Protein AF-A0AAW1UT74-F1 (afdb_monomer_lite)

Organism: NCBI:txid420089

Foldseek 3Di:
DDPPPPLDAQKAWPDFADDDQKTKTFIDGDDDPDQFFWKKKFKWFQPDDPPDDTDTPDIDTGGPVDGMDMDGRDPVNCVVLPPDQRIKIFIFTAGPVRHTDDDDPNRMDGSVVNHVPPDDPPPPPPPPPPPPPDPDDDPDDD

Sequence (142 aa):
MREDFDVTPDYKFRKAEYKGNKITLKWRVMKRNTDIADTYVVLRNLKSDKGTLPKPLFETTIEYFKRSIDINVDNELKKQLNGTCDVQLCILGSTSQQSIRSFYQSQCKGICTLKSKSSAPLMSRNNHVIIIVSLLSLYYNV

Radius of gyration: 24.44 Å; chains: 1; bounding box: 79×74×52 Å

pLDDT: mean 77.42, std 18.78, range [36.91, 97.44]

Secondary structure (DSSP, 8-state):
---------SEEEEEEEEETTEEEEEEEE--SSS---SEEEEEEES---TTSPPPEEEEEEE-TT--EEEEE--HHHHHHHSS-S-EEEEEEEBPTTSPBPPP-GGGEEEHHHHHTTS------------------------

Structure (mmCIF, N/CA/C/O backbone):
data_AF-A0AAW1UT74-F1
#
_entry.id   AF-A0AAW1UT74-F1
#
loop_
_atom_site.group_PDB
_atom_site.id
_atom_site.type_symbol
_atom_site.label_atom_id
_atom_site.label_alt_id
_atom_site.label_comp_id
_atom_site.label_asym_id
_atom_site.label_entity_id
_atom_site.label_seq_id
_atom_site.pdbx_PDB_ins_code
_atom_site.Cartn_x
_atom_site.Cartn_y
_atom_site.Cartn_z
_atom_site.occupancy
_atom_site.B_iso_or_equiv
_atom_site.auth_seq_id
_atom_site.auth_comp_id
_atom_site.auth_asym_id
_atom_site.auth_atom_id
_atom_site.pdbx_PDB_model_num
ATOM 1 N N . MET A 1 1 ? 9.240 6.636 -34.513 1.00 41.38 1 MET A N 1
ATOM 2 C CA . MET A 1 1 ? 8.939 5.417 -33.736 1.00 41.38 1 MET A CA 1
ATOM 3 C C . MET A 1 1 ? 8.126 5.889 -32.542 1.00 41.38 1 MET A C 1
ATOM 5 O O . MET A 1 1 ? 8.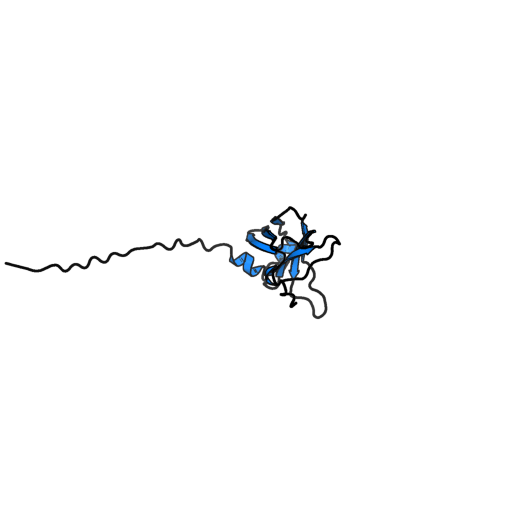655 6.677 -31.775 1.00 41.38 1 MET A O 1
ATOM 9 N N . ARG A 1 2 ? 6.814 5.615 -32.489 1.00 42.50 2 ARG A N 1
ATOM 10 C CA . ARG A 1 2 ? 5.997 6.047 -31.344 1.00 42.50 2 ARG A CA 1
ATOM 11 C C . ARG A 1 2 ? 6.398 5.162 -30.171 1.00 42.50 2 ARG A C 1
ATOM 13 O O . ARG A 1 2 ? 6.285 3.948 -30.285 1.00 42.50 2 ARG A O 1
ATOM 20 N N . GLU A 1 3 ? 6.933 5.762 -29.115 1.00 51.59 3 GLU A N 1
ATOM 21 C CA . GLU A 1 3 ? 7.055 5.095 -27.825 1.00 51.59 3 GLU A CA 1
ATOM 22 C C . GLU A 1 3 ? 5.632 4.765 -27.379 1.00 51.59 3 GLU A C 1
ATOM 24 O O . GLU A 1 3 ? 4.857 5.652 -27.017 1.00 51.59 3 GLU A O 1
ATOM 29 N N . ASP A 1 4 ? 5.248 3.498 -27.499 1.00 47.66 4 ASP A N 1
ATOM 30 C CA . ASP A 1 4 ? 4.057 3.001 -26.833 1.00 47.66 4 ASP A CA 1
ATOM 31 C C . ASP A 1 4 ? 4.280 3.247 -25.342 1.00 47.66 4 ASP A C 1
ATOM 33 O O . ASP A 1 4 ? 5.121 2.601 -24.714 1.00 47.66 4 ASP A O 1
ATOM 37 N N . PHE A 1 5 ? 3.598 4.254 -24.792 1.00 56.62 5 PHE A N 1
ATOM 38 C CA . PHE A 1 5 ? 3.660 4.564 -23.373 1.00 56.62 5 PHE A CA 1
ATOM 39 C C . PHE A 1 5 ? 3.310 3.289 -22.604 1.00 56.62 5 PHE A C 1
ATOM 41 O O . PHE A 1 5 ? 2.154 2.860 -22.585 1.00 56.62 5 PHE A O 1
ATOM 48 N N . ASP A 1 6 ? 4.314 2.662 -21.989 1.00 60.50 6 ASP A N 1
ATOM 49 C CA . ASP A 1 6 ? 4.123 1.480 -21.160 1.00 60.50 6 ASP A CA 1
ATOM 50 C C . ASP A 1 6 ? 3.434 1.897 -19.854 1.00 60.50 6 ASP A C 1
ATOM 52 O O . ASP A 1 6 ? 4.062 2.109 -18.810 1.00 60.50 6 ASP A O 1
ATOM 56 N N . VAL A 1 7 ? 2.108 2.012 -19.945 1.00 72.06 7 VAL A N 1
ATOM 57 C CA . VAL A 1 7 ? 1.163 2.325 -18.864 1.00 72.06 7 VAL A CA 1
ATOM 58 C C . VAL A 1 7 ? 1.054 1.209 -17.821 1.00 72.06 7 VAL A C 1
ATOM 60 O O . VAL A 1 7 ? 0.226 1.282 -16.908 1.00 72.06 7 VAL A O 1
ATOM 63 N N . THR A 1 8 ? 1.860 0.151 -17.934 1.00 83.25 8 THR A N 1
ATOM 64 C CA . THR A 1 8 ? 1.894 -0.918 -16.940 1.00 83.25 8 THR A CA 1
ATOM 65 C C . THR A 1 8 ? 2.423 -0.355 -15.615 1.00 83.25 8 THR A C 1
ATOM 67 O O . THR A 1 8 ? 3.479 0.272 -15.597 1.00 83.25 8 THR A O 1
ATOM 70 N N . PRO A 1 9 ? 1.745 -0.564 -14.475 1.00 87.44 9 PRO A N 1
ATOM 71 C CA . PRO A 1 9 ? 2.288 -0.177 -13.174 1.00 87.44 9 PRO A CA 1
ATOM 72 C C . PRO A 1 9 ? 3.462 -1.084 -12.791 1.00 87.44 9 PRO A C 1
ATOM 74 O O . PRO A 1 9 ? 3.471 -2.253 -13.164 1.00 87.44 9 PRO A O 1
ATOM 77 N N . ASP A 1 10 ? 4.400 -0.607 -11.972 1.00 88.38 10 ASP A N 1
ATOM 78 C CA . ASP A 1 10 ? 5.538 -1.428 -11.514 1.00 88.38 10 ASP A CA 1
ATOM 79 C C . ASP A 1 10 ? 5.079 -2.640 -10.680 1.00 88.38 10 ASP A C 1
ATOM 81 O O . ASP A 1 10 ? 5.631 -3.741 -10.778 1.00 88.38 10 ASP A O 1
ATOM 85 N N . TYR A 1 11 ? 4.011 -2.452 -9.898 1.00 91.75 11 TYR A N 1
ATOM 86 C CA . TYR A 1 11 ? 3.474 -3.455 -8.985 1.00 91.75 11 TYR A CA 1
ATOM 87 C C . TYR A 1 11 ? 1.975 -3.682 -9.158 1.00 91.75 11 TYR A C 1
ATOM 89 O O . TYR A 1 11 ? 1.206 -2.774 -9.467 1.00 91.75 11 TYR A O 1
ATOM 97 N N . LYS A 1 12 ? 1.540 -4.909 -8.859 1.00 92.88 12 LYS A N 1
ATOM 98 C CA . LYS A 1 12 ? 0.123 -5.280 -8.755 1.00 92.88 12 LYS A CA 1
ATOM 99 C C . LYS A 1 12 ? -0.148 -6.013 -7.449 1.00 92.88 12 LYS A C 1
ATOM 101 O O . LYS A 1 12 ? 0.520 -7.000 -7.133 1.00 92.88 12 LYS A O 1
ATOM 106 N N . PHE A 1 13 ? -1.176 -5.587 -6.716 1.00 93.50 13 PHE A N 1
ATOM 107 C CA . PHE A 1 13 ? -1.630 -6.299 -5.521 1.00 93.50 13 PHE A CA 1
ATOM 108 C C . PHE A 1 13 ? -2.117 -7.714 -5.867 1.00 93.50 13 PHE A C 1
ATOM 110 O O . PHE A 1 13 ? -2.999 -7.896 -6.706 1.00 93.50 13 PHE A O 1
ATOM 117 N N . ARG A 1 14 ? -1.584 -8.718 -5.165 1.00 94.62 14 ARG A N 1
ATOM 118 C CA . ARG A 1 14 ? -2.185 -10.059 -5.046 1.00 94.62 14 ARG A CA 1
ATOM 119 C C . ARG A 1 14 ? -3.159 -10.114 -3.881 1.00 94.62 14 ARG A C 1
ATOM 121 O O . ARG A 1 14 ? -4.161 -10.813 -3.951 1.00 94.62 14 ARG A O 1
ATOM 128 N N . LYS A 1 15 ? -2.825 -9.412 -2.798 1.00 93.69 15 LYS A N 1
ATOM 129 C CA . LYS A 1 15 ? -3.614 -9.350 -1.575 1.00 93.69 15 LYS A CA 1
ATOM 130 C C . LYS A 1 15 ? -3.424 -7.985 -0.925 1.00 93.69 15 LYS A C 1
ATOM 132 O O . LYS A 1 15 ? -2.302 -7.502 -0.825 1.00 93.69 15 LYS A O 1
ATOM 137 N N . ALA A 1 16 ? -4.528 -7.403 -0.493 1.00 93.50 16 ALA A N 1
ATOM 138 C CA . ALA A 1 16 ? -4.563 -6.295 0.442 1.00 93.50 16 ALA A CA 1
ATOM 139 C C . ALA A 1 16 ? -5.793 -6.544 1.313 1.00 93.50 16 ALA A C 1
ATOM 141 O O . ALA A 1 16 ? -6.910 -6.604 0.793 1.00 93.50 16 ALA A O 1
ATOM 142 N N . GLU A 1 17 ? -5.578 -6.805 2.595 1.00 93.00 17 GLU A N 1
ATOM 143 C CA . GLU A 1 17 ? -6.630 -7.160 3.546 1.00 93.00 17 GLU A CA 1
ATOM 144 C C . GLU A 1 17 ? -6.358 -6.449 4.864 1.00 93.00 17 GLU A C 1
ATOM 146 O O . GLU A 1 17 ? -5.217 -6.425 5.323 1.00 93.00 17 GLU A O 1
ATOM 151 N N . TYR A 1 18 ? -7.409 -5.898 5.465 1.00 91.38 18 TYR A N 1
ATOM 152 C CA . TYR A 1 18 ? -7.362 -5.355 6.812 1.00 91.38 18 TYR A CA 1
ATOM 153 C C . TYR A 1 18 ? -8.263 -6.214 7.700 1.00 91.38 18 TYR A C 1
ATOM 155 O O . TYR A 1 18 ? -9.482 -6.198 7.542 1.00 91.38 18 TYR A O 1
ATOM 163 N N . LYS A 1 19 ? -7.660 -6.979 8.617 1.00 90.19 19 LYS A N 1
ATOM 164 C CA . LYS A 1 19 ? -8.369 -7.867 9.544 1.00 90.19 19 LYS A CA 1
ATOM 165 C C . LYS A 1 19 ? -7.832 -7.707 10.964 1.00 90.19 19 LYS A C 1
ATOM 167 O O . LYS A 1 19 ? -6.629 -7.810 11.199 1.00 90.19 19 LYS A O 1
ATOM 172 N N . GLY A 1 20 ? -8.729 -7.476 11.922 1.00 88.62 20 GLY A N 1
ATOM 173 C CA . GLY A 1 20 ? -8.351 -7.222 13.314 1.00 88.62 20 GLY A CA 1
ATOM 174 C C . GLY A 1 20 ? -7.480 -5.969 13.434 1.00 88.62 20 GLY A C 1
ATOM 175 O O . GLY A 1 20 ? -7.887 -4.893 13.006 1.00 88.62 20 GLY A O 1
ATOM 176 N N . ASN A 1 21 ? -6.272 -6.119 13.978 1.00 91.88 21 ASN A N 1
ATOM 177 C CA . ASN A 1 21 ? -5.281 -5.044 14.113 1.00 91.88 21 ASN A CA 1
ATOM 178 C C . ASN A 1 21 ? -4.108 -5.219 13.128 1.00 91.88 21 ASN A C 1
ATOM 180 O O . ASN A 1 21 ? -2.970 -4.885 13.446 1.00 91.88 21 ASN A O 1
ATOM 184 N N . LYS A 1 22 ? -4.356 -5.804 11.951 1.00 94.00 22 LYS A N 1
ATOM 185 C CA . LYS A 1 22 ? -3.302 -6.146 10.994 1.00 94.00 22 LYS A CA 1
ATOM 186 C C . LYS A 1 22 ? -3.722 -5.852 9.560 1.00 94.00 22 LYS A C 1
ATOM 188 O O . LYS A 1 22 ? -4.814 -6.238 9.134 1.00 94.00 22 LYS A O 1
ATOM 193 N N . ILE A 1 23 ? -2.839 -5.201 8.808 1.00 94.62 23 ILE A N 1
ATOM 194 C CA . ILE A 1 23 ? -2.972 -5.012 7.361 1.00 94.62 23 ILE A CA 1
ATOM 195 C C . ILE A 1 23 ? -1.948 -5.915 6.673 1.00 94.62 23 ILE A C 1
ATOM 197 O O . ILE A 1 23 ? -0.746 -5.749 6.857 1.00 94.62 23 ILE A O 1
ATOM 201 N N . THR A 1 24 ? -2.422 -6.863 5.867 1.00 95.81 24 THR A N 1
ATOM 202 C CA . THR A 1 24 ? -1.566 -7.803 5.131 1.00 95.81 24 THR A CA 1
ATOM 203 C C . THR A 1 24 ? -1.543 -7.453 3.656 1.00 95.81 24 THR A C 1
ATOM 205 O O . THR A 1 24 ? -2.581 -7.467 2.981 1.00 95.81 24 THR A O 1
ATOM 208 N N . LEU A 1 25 ? -0.339 -7.229 3.134 1.00 96.75 25 LEU A N 1
ATOM 209 C CA . LEU A 1 25 ? -0.089 -6.870 1.744 1.00 96.75 25 LEU A CA 1
ATOM 210 C C . LEU A 1 25 ? 0.741 -7.940 1.059 1.00 96.75 25 LEU A C 1
ATOM 212 O O . LEU A 1 25 ? 1.727 -8.428 1.604 1.00 96.75 25 LEU A O 1
ATOM 216 N N . LYS A 1 26 ? 0.348 -8.297 -0.164 1.00 97.12 26 LYS A N 1
ATOM 217 C CA . LYS A 1 26 ? 1.128 -9.146 -1.069 1.00 97.12 26 LYS A CA 1
ATOM 218 C C . LYS A 1 26 ? 1.056 -8.580 -2.476 1.00 97.12 26 LYS A C 1
ATOM 220 O O . LYS A 1 26 ? -0.035 -8.227 -2.931 1.00 97.12 26 LYS A O 1
ATOM 225 N N . TRP A 1 27 ? 2.169 -8.569 -3.198 1.00 95.81 27 TRP A N 1
ATOM 226 C CA . TRP A 1 27 ? 2.242 -8.011 -4.551 1.00 95.81 27 TRP A CA 1
ATOM 227 C C . TRP A 1 27 ? 3.036 -8.885 -5.525 1.00 95.81 27 TRP A C 1
ATOM 229 O O . TRP A 1 27 ? 3.654 -9.884 -5.154 1.00 95.81 27 TRP A O 1
ATOM 239 N N . ARG A 1 28 ? 2.945 -8.542 -6.812 1.00 94.31 28 ARG A N 1
ATOM 240 C CA . ARG A 1 28 ? 3.835 -9.015 -7.880 1.00 94.31 28 ARG A CA 1
ATOM 241 C C . ARG A 1 28 ? 4.498 -7.811 -8.531 1.00 94.31 28 ARG A C 1
ATOM 243 O O . ARG A 1 28 ? 3.839 -6.788 -8.708 1.00 94.31 28 ARG A O 1
ATOM 250 N N . VAL A 1 29 ? 5.757 -7.987 -8.912 1.00 92.50 29 VAL A N 1
ATOM 251 C CA . VAL A 1 29 ? 6.447 -7.112 -9.863 1.00 92.50 29 VAL A CA 1
ATOM 252 C C . VAL A 1 29 ? 5.852 -7.384 -11.244 1.00 92.50 29 VAL A C 1
ATOM 254 O O . VAL A 1 29 ? 5.695 -8.547 -11.625 1.00 92.50 29 VAL A O 1
ATOM 257 N N . MET A 1 30 ? 5.477 -6.332 -11.961 1.00 90.25 30 MET A N 1
ATOM 258 C CA . MET A 1 30 ? 4.877 -6.431 -13.293 1.00 90.25 30 MET A CA 1
ATOM 259 C C . MET A 1 30 ? 5.903 -6.163 -14.397 1.00 90.25 30 MET A C 1
ATOM 261 O O . MET A 1 30 ? 5.914 -6.888 -15.390 1.00 90.25 30 MET A O 1
ATOM 265 N N . LYS A 1 31 ? 6.791 -5.177 -14.210 1.00 85.44 31 LYS A N 1
ATOM 266 C CA . LYS A 1 31 ? 7.862 -4.853 -15.162 1.00 85.44 31 LYS A CA 1
ATOM 267 C C . LYS A 1 31 ? 9.133 -5.633 -14.833 1.00 85.44 31 LYS A C 1
ATOM 269 O O . LYS A 1 31 ? 9.576 -5.631 -13.692 1.00 85.44 31 LYS A O 1
ATOM 274 N N . ARG A 1 32 ? 9.713 -6.324 -15.819 1.00 72.00 32 ARG A N 1
ATOM 275 C CA . ARG A 1 32 ? 10.911 -7.166 -15.612 1.00 72.00 32 ARG A CA 1
ATOM 276 C C . ARG A 1 32 ? 12.230 -6.486 -15.986 1.00 72.00 32 ARG A C 1
ATOM 278 O O . ARG A 1 32 ? 13.248 -6.837 -15.410 1.00 72.00 32 ARG A O 1
ATOM 285 N N . ASN A 1 33 ? 12.201 -5.515 -16.900 1.00 68.00 33 ASN A N 1
ATOM 286 C CA . ASN A 1 33 ? 13.401 -4.912 -17.499 1.00 68.00 33 ASN A CA 1
ATOM 287 C C . ASN A 1 33 ? 13.492 -3.407 -17.207 1.00 68.00 33 ASN A C 1
ATOM 289 O O . ASN A 1 33 ? 13.846 -2.611 -18.070 1.00 68.00 33 ASN A O 1
ATOM 293 N N . THR A 1 34 ? 13.102 -3.004 -16.004 1.00 79.81 34 THR A N 1
ATOM 294 C CA . THR A 1 34 ? 13.126 -1.605 -15.569 1.00 79.81 34 THR A CA 1
ATOM 295 C C . THR A 1 34 ? 13.859 -1.500 -14.249 1.00 79.81 34 THR A C 1
ATOM 297 O O . THR A 1 34 ? 13.737 -2.409 -13.432 1.00 79.81 34 THR A O 1
ATOM 300 N N . ASP A 1 35 ? 14.557 -0.385 -14.030 1.00 83.25 35 ASP A N 1
ATOM 301 C CA . ASP A 1 35 ? 15.236 -0.095 -12.764 1.00 83.25 35 ASP A CA 1
ATOM 302 C C . ASP A 1 35 ? 14.223 0.044 -11.614 1.00 83.25 35 ASP A C 1
ATOM 304 O O . ASP A 1 35 ? 13.672 1.119 -11.359 1.00 83.25 35 ASP A O 1
ATOM 308 N N . ILE A 1 36 ? 13.913 -1.087 -10.988 1.00 86.62 36 ILE A N 1
ATOM 309 C CA . ILE A 1 36 ? 13.065 -1.215 -9.811 1.00 86.62 36 ILE A CA 1
ATOM 310 C C . ILE A 1 36 ? 13.942 -1.837 -8.729 1.00 86.62 36 ILE A C 1
ATOM 312 O O . ILE A 1 36 ? 14.316 -3.006 -8.823 1.00 86.62 36 ILE A O 1
ATOM 316 N N . ALA A 1 37 ? 14.253 -1.037 -7.718 1.00 89.81 37 ALA A N 1
ATOM 317 C CA . ALA A 1 37 ? 14.935 -1.448 -6.506 1.00 89.81 37 ALA A CA 1
ATOM 318 C C . ALA A 1 37 ? 13.886 -1.810 -5.441 1.00 89.81 37 ALA A C 1
ATOM 320 O O . ALA A 1 37 ? 12.971 -2.591 -5.693 1.00 89.81 37 ALA A O 1
ATOM 321 N N . ASP A 1 38 ? 13.992 -1.259 -4.241 1.00 93.62 38 ASP A N 1
ATOM 322 C CA . ASP A 1 38 ? 13.117 -1.602 -3.128 1.00 93.62 38 ASP A CA 1
ATOM 323 C C . ASP A 1 38 ? 11.648 -1.184 -3.340 1.00 93.62 38 ASP A C 1
ATOM 325 O O . ASP A 1 38 ? 11.277 -0.385 -4.203 1.00 93.62 38 ASP A O 1
ATOM 329 N N . THR A 1 39 ? 10.756 -1.785 -2.556 1.00 94.88 39 THR A N 1
ATOM 330 C CA . THR A 1 39 ? 9.334 -1.430 -2.533 1.00 94.88 39 THR A CA 1
ATOM 331 C C . THR A 1 39 ? 9.074 -0.433 -1.413 1.00 94.88 39 THR A C 1
ATOM 333 O O . THR A 1 39 ? 9.198 -0.771 -0.241 1.00 94.88 39 THR A O 1
ATOM 336 N N . TYR A 1 40 ? 8.627 0.766 -1.756 1.00 95.06 40 TYR A N 1
ATOM 337 C CA . TYR A 1 40 ? 8.123 1.740 -0.799 1.00 95.06 40 TYR A CA 1
ATOM 338 C C . TYR A 1 40 ? 6.623 1.524 -0.572 1.00 95.06 40 TYR A C 1
ATOM 340 O O . TYR A 1 40 ? 5.815 1.535 -1.507 1.00 95.06 40 TYR A O 1
ATOM 348 N N . VAL A 1 41 ? 6.245 1.290 0.680 1.00 95.50 41 VAL A N 1
ATOM 349 C CA . VAL A 1 41 ? 4.861 1.089 1.112 1.00 95.50 41 VAL A CA 1
ATOM 350 C C . VAL A 1 41 ? 4.450 2.293 1.934 1.00 95.50 41 VAL A C 1
ATOM 352 O O . VAL A 1 41 ? 5.086 2.596 2.939 1.00 95.50 41 VAL A O 1
ATOM 355 N N . VAL A 1 42 ? 3.361 2.950 1.540 1.00 94.06 42 VAL A N 1
ATOM 356 C CA . VAL A 1 42 ? 2.878 4.153 2.224 1.00 94.06 42 VAL A CA 1
ATOM 357 C C . VAL A 1 42 ? 1.381 4.101 2.453 1.00 94.06 42 VAL A C 1
ATOM 359 O O . VAL A 1 42 ? 0.602 3.735 1.573 1.00 94.06 42 VAL A O 1
ATOM 362 N N . LEU A 1 43 ? 0.977 4.496 3.649 1.00 92.38 43 LEU A N 1
ATOM 363 C CA . LEU A 1 43 ? -0.395 4.748 4.040 1.00 92.38 43 LEU A CA 1
ATOM 364 C C . LEU A 1 43 ? -0.529 6.2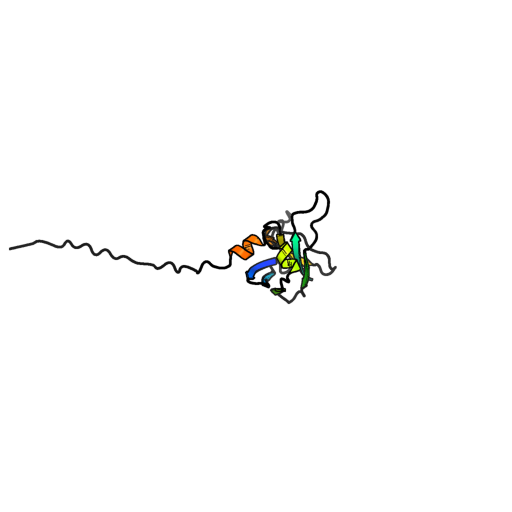48 4.281 1.00 92.38 43 LEU A C 1
ATOM 366 O O . LEU A 1 43 ? 0.169 6.798 5.125 1.00 92.38 43 LEU A O 1
ATOM 370 N N . ARG A 1 44 ? -1.415 6.917 3.552 1.00 89.88 44 ARG A N 1
ATOM 371 C CA . ARG A 1 44 ? -1.571 8.375 3.609 1.00 89.88 44 ARG A CA 1
ATOM 372 C C . ARG A 1 44 ? -3.029 8.771 3.731 1.00 89.88 44 ARG A C 1
ATOM 374 O O . ARG A 1 44 ? -3.906 8.104 3.176 1.00 89.88 44 ARG A O 1
ATOM 381 N N . ASN A 1 45 ? -3.273 9.871 4.429 1.00 86.56 45 ASN A N 1
ATOM 382 C CA . ASN A 1 45 ? -4.583 10.503 4.449 1.00 86.56 45 ASN A CA 1
ATOM 383 C C . ASN A 1 45 ? -4.729 11.398 3.212 1.00 86.56 45 ASN A C 1
ATOM 385 O O . ASN A 1 45 ? -3.862 12.219 2.944 1.00 86.56 45 ASN A O 1
ATOM 389 N N . LEU A 1 46 ? -5.796 11.222 2.439 1.00 82.69 46 LEU A N 1
ATOM 390 C CA . LEU A 1 46 ? -6.125 12.029 1.265 1.00 82.69 46 LEU A CA 1
ATOM 391 C C . LEU A 1 46 ? -6.781 13.358 1.650 1.00 82.69 46 LEU A C 1
ATOM 393 O O . LEU A 1 46 ? -6.760 14.293 0.851 1.00 82.69 46 LEU A O 1
ATOM 397 N N . LYS A 1 47 ? -7.338 13.462 2.864 1.00 76.62 47 LYS A N 1
ATOM 398 C CA . LYS A 1 47 ? -7.721 14.749 3.447 1.00 76.62 47 LYS A CA 1
ATOM 399 C C . LYS A 1 47 ? -6.448 15.467 3.858 1.00 76.62 47 LYS A C 1
ATOM 401 O O . LYS A 1 47 ? -5.913 15.234 4.937 1.00 76.62 47 LYS A O 1
ATOM 406 N N . SER A 1 48 ? -5.960 16.298 2.952 1.00 63.94 48 SER A N 1
ATOM 407 C CA . SER A 1 48 ? -4.940 17.282 3.267 1.00 63.94 48 SER A CA 1
ATOM 408 C C . SER A 1 48 ? -5.613 18.622 3.524 1.00 63.94 48 SER A C 1
ATOM 410 O O . SER A 1 48 ? -6.530 19.002 2.788 1.00 63.94 48 SER A O 1
ATOM 412 N N . ASP A 1 49 ? -5.160 19.338 4.549 1.00 61.44 49 ASP A N 1
ATOM 413 C CA . ASP A 1 49 ? -5.525 20.739 4.720 1.00 61.44 49 ASP A CA 1
ATOM 414 C C . ASP A 1 49 ? -5.083 21.509 3.469 1.00 61.44 49 ASP A C 1
ATOM 416 O O . ASP A 1 49 ? -4.023 21.238 2.893 1.00 61.44 49 ASP A O 1
ATOM 420 N N . LYS A 1 50 ? -5.952 22.403 2.980 1.00 57.28 50 LYS A N 1
ATOM 421 C CA . LYS A 1 50 ? -5.795 23.094 1.692 1.00 57.28 50 LYS A CA 1
ATOM 422 C C . LYS A 1 50 ? -4.374 23.665 1.549 1.00 57.28 50 LYS A C 1
ATOM 424 O O . LYS A 1 50 ? -4.046 24.659 2.185 1.00 57.28 50 LYS A O 1
ATOM 429 N N . GLY A 1 51 ? -3.561 23.050 0.686 1.00 57.62 51 GLY A N 1
ATOM 430 C CA . GLY A 1 51 ? -2.216 23.519 0.330 1.00 57.62 51 GLY A CA 1
ATOM 431 C C . GLY A 1 51 ? -1.042 22.716 0.900 1.00 57.62 51 GLY A C 1
ATOM 432 O O . GLY A 1 51 ? 0.091 22.971 0.506 1.00 57.62 51 GLY A O 1
ATOM 433 N N . THR A 1 52 ? -1.266 21.730 1.772 1.00 62.44 52 THR A N 1
ATOM 434 C CA . THR A 1 52 ? -0.196 20.839 2.263 1.00 62.44 52 THR A CA 1
ATOM 435 C C . THR A 1 52 ? -0.220 19.504 1.514 1.00 62.44 52 THR A C 1
ATOM 437 O O . THR A 1 52 ? -1.279 19.042 1.087 1.00 62.44 52 THR A O 1
ATOM 440 N N . LEU A 1 53 ? 0.936 18.865 1.315 1.00 65.94 53 LEU A N 1
ATOM 441 C CA . LEU A 1 53 ? 0.984 17.503 0.777 1.00 65.94 53 LEU A CA 1
ATOM 442 C C . LEU A 1 53 ? 0.420 16.508 1.808 1.00 65.94 53 LEU A C 1
ATOM 444 O O . LEU A 1 53 ? 0.690 16.660 3.000 1.00 65.94 53 LEU A O 1
ATOM 448 N N . PRO A 1 54 ? -0.336 15.482 1.377 1.00 71.94 54 PRO A N 1
ATOM 449 C CA . PRO A 1 54 ? -0.890 14.487 2.286 1.00 71.94 54 PRO A CA 1
ATOM 450 C C . PRO A 1 54 ? 0.228 13.783 3.064 1.00 71.94 54 PRO A C 1
ATOM 452 O O . PRO A 1 54 ? 1.070 13.100 2.476 1.00 71.94 54 PRO A O 1
ATOM 455 N N . LYS A 1 55 ? 0.234 13.952 4.391 1.00 79.69 55 LYS A N 1
ATOM 456 C CA . LYS A 1 55 ? 1.246 13.369 5.279 1.00 79.69 55 LYS A CA 1
ATOM 457 C C . LYS A 1 55 ? 1.082 11.839 5.355 1.00 79.69 55 LYS A C 1
ATOM 459 O O . LYS A 1 55 ? -0.054 11.357 5.472 1.00 79.69 55 LYS A O 1
ATOM 464 N N . PRO A 1 56 ? 2.180 11.060 5.315 1.00 88.75 56 PRO A N 1
ATOM 465 C CA . PRO A 1 56 ? 2.110 9.629 5.570 1.00 88.75 56 PRO A CA 1
ATOM 466 C C . PRO A 1 56 ? 1.708 9.368 7.030 1.00 88.75 56 PRO A C 1
ATOM 468 O O . PRO A 1 56 ? 2.252 9.955 7.962 1.00 88.75 56 PRO A O 1
ATOM 471 N N . LEU A 1 57 ? 0.732 8.483 7.215 1.00 90.75 57 LEU A N 1
ATOM 472 C CA . LEU A 1 57 ? 0.353 7.897 8.504 1.00 90.75 57 LEU A CA 1
ATOM 473 C C . LEU A 1 57 ? 1.263 6.717 8.863 1.00 90.75 57 LEU A C 1
ATOM 475 O O . LEU A 1 57 ? 1.455 6.404 10.030 1.00 90.75 57 LEU A O 1
ATOM 479 N N . PHE A 1 58 ? 1.779 6.037 7.841 1.00 92.62 58 PHE A N 1
ATOM 480 C CA . PHE A 1 58 ? 2.765 4.974 7.949 1.00 92.62 58 PHE A CA 1
ATOM 481 C C . PHE A 1 58 ? 3.552 4.928 6.644 1.00 92.62 58 PHE A C 1
ATOM 483 O O . PHE A 1 58 ? 2.964 5.025 5.564 1.00 92.62 58 PHE A O 1
ATOM 490 N N . GLU A 1 59 ? 4.859 4.734 6.731 1.00 94.44 59 GLU A N 1
ATOM 491 C CA . GLU A 1 59 ? 5.707 4.497 5.574 1.00 94.44 59 GLU A CA 1
ATOM 492 C C . GLU A 1 59 ? 6.838 3.538 5.923 1.00 94.44 59 GLU A C 1
ATOM 494 O O . GLU A 1 59 ? 7.309 3.486 7.058 1.00 94.44 59 GLU A O 1
ATOM 499 N N . THR A 1 60 ? 7.250 2.738 4.949 1.00 95.38 60 THR A N 1
ATOM 500 C CA . THR A 1 60 ? 8.382 1.831 5.105 1.00 95.38 60 THR A CA 1
ATOM 501 C C . THR A 1 60 ? 8.931 1.423 3.745 1.00 95.38 60 THR A C 1
ATOM 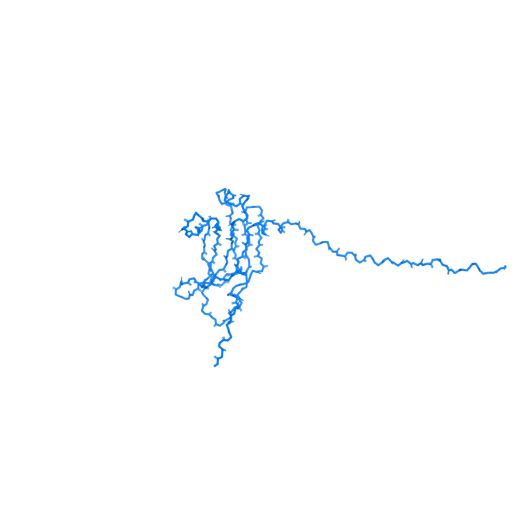503 O O . THR A 1 60 ? 8.205 1.392 2.747 1.00 95.38 60 THR A O 1
ATOM 506 N N . THR A 1 61 ? 10.210 1.069 3.725 1.00 95.31 61 THR A N 1
ATOM 507 C CA . THR A 1 61 ? 10.895 0.524 2.556 1.00 95.31 61 THR A CA 1
ATOM 508 C C . THR A 1 61 ? 11.160 -0.955 2.786 1.00 95.31 61 THR A C 1
ATOM 510 O O . THR A 1 61 ? 11.631 -1.361 3.845 1.00 95.31 61 THR A O 1
ATOM 513 N N . ILE A 1 62 ? 10.820 -1.761 1.788 1.00 95.88 62 ILE A N 1
ATOM 514 C CA . ILE A 1 62 ? 10.880 -3.216 1.821 1.00 95.88 62 ILE A CA 1
ATOM 515 C C . ILE A 1 62 ? 11.839 -3.688 0.744 1.00 95.88 62 ILE A C 1
ATOM 517 O O . ILE A 1 62 ? 11.686 -3.332 -0.423 1.00 95.88 62 ILE A O 1
ATOM 521 N N . GLU A 1 63 ? 12.795 -4.519 1.139 1.00 94.69 63 GLU A N 1
ATOM 522 C CA . GLU A 1 63 ? 13.881 -4.977 0.282 1.00 94.69 63 GLU A CA 1
ATOM 523 C C . GLU A 1 63 ? 13.338 -5.639 -0.989 1.00 94.69 63 GLU A C 1
ATOM 525 O O . GLU A 1 63 ? 12.364 -6.405 -0.944 1.00 94.69 63 GLU A O 1
ATOM 530 N N . TYR A 1 64 ? 13.997 -5.394 -2.124 1.00 91.50 64 TYR A N 1
ATOM 531 C CA . TYR A 1 64 ? 13.527 -5.808 -3.447 1.00 91.50 64 TYR A CA 1
ATOM 532 C C . TYR A 1 64 ? 13.170 -7.291 -3.576 1.00 91.50 64 TYR A C 1
ATOM 534 O O . TYR A 1 64 ? 12.390 -7.632 -4.453 1.00 91.50 64 TYR A O 1
ATOM 542 N N . PHE A 1 65 ? 13.678 -8.215 -2.763 1.00 92.69 65 PHE A N 1
ATOM 543 C CA . PHE A 1 65 ? 13.304 -9.635 -2.866 1.00 92.69 65 PHE A CA 1
ATOM 544 C C . PHE A 1 65 ? 11.997 -9.982 -2.127 1.00 92.69 65 PHE A C 1
ATOM 546 O O . PHE A 1 65 ? 11.344 -10.977 -2.459 1.00 92.69 65 PHE A O 1
ATOM 553 N N . LYS A 1 66 ? 11.558 -9.172 -1.155 1.00 96.50 66 LYS A N 1
ATOM 554 C CA . LYS A 1 66 ? 10.325 -9.420 -0.393 1.00 96.50 66 LYS A CA 1
ATOM 555 C C . LYS A 1 66 ? 9.092 -9.038 -1.216 1.00 96.50 66 LYS A C 1
ATOM 557 O O . LYS A 1 66 ? 9.064 -8.065 -1.965 1.00 96.50 66 LYS A O 1
ATOM 562 N N . ARG A 1 67 ? 8.030 -9.838 -1.111 1.00 95.88 67 ARG A N 1
ATOM 563 C CA . ARG A 1 67 ? 6.778 -9.670 -1.889 1.00 95.88 67 ARG A CA 1
ATOM 564 C C . ARG A 1 67 ? 5.548 -9.492 -1.006 1.00 95.88 67 ARG A C 1
ATOM 566 O O . ARG A 1 67 ? 4.413 -9.619 -1.478 1.00 95.88 67 ARG A O 1
ATOM 573 N N . SER A 1 68 ? 5.775 -9.269 0.281 1.00 97.19 68 SER A N 1
ATOM 574 C CA . SER A 1 68 ? 4.732 -9.117 1.278 1.00 97.19 68 SER A CA 1
ATOM 575 C C . SER A 1 68 ? 5.226 -8.347 2.487 1.00 97.19 68 SER A C 1
ATOM 577 O O . SER A 1 68 ? 6.390 -8.470 2.859 1.00 97.19 68 SER A O 1
ATOM 579 N N . ILE A 1 69 ? 4.304 -7.643 3.132 1.00 97.44 69 ILE A N 1
ATOM 580 C CA . ILE A 1 69 ? 4.500 -7.048 4.448 1.00 97.44 69 ILE A CA 1
ATOM 581 C C . ILE A 1 69 ? 3.217 -7.207 5.255 1.00 97.44 69 ILE A C 1
ATOM 583 O O . ILE A 1 69 ? 2.106 -7.190 4.714 1.00 97.44 69 ILE A O 1
ATOM 587 N N . ASP A 1 70 ? 3.408 -7.347 6.554 1.00 96.56 70 ASP A N 1
ATOM 588 C CA . ASP A 1 70 ? 2.368 -7.268 7.551 1.00 96.56 70 ASP A CA 1
ATOM 589 C C . ASP A 1 70 ? 2.575 -6.001 8.383 1.00 96.56 70 ASP A C 1
ATOM 591 O O . ASP A 1 70 ? 3.618 -5.829 9.009 1.00 96.56 70 ASP A O 1
ATOM 595 N N . ILE A 1 71 ? 1.585 -5.114 8.373 1.00 95.19 71 ILE A N 1
ATOM 596 C CA . ILE A 1 71 ? 1.602 -3.858 9.124 1.00 95.19 71 ILE A CA 1
ATOM 597 C C . ILE A 1 71 ? 0.726 -4.050 10.357 1.00 95.19 71 ILE A C 1
ATOM 599 O O . ILE A 1 71 ? -0.473 -4.331 10.240 1.00 95.19 71 ILE A O 1
ATOM 603 N N . ASN A 1 72 ? 1.325 -3.903 11.536 1.00 94.75 72 ASN A N 1
ATOM 604 C CA . ASN A 1 72 ? 0.588 -3.890 12.792 1.00 94.75 72 ASN A CA 1
ATOM 605 C C . ASN A 1 72 ? -0.104 -2.534 12.947 1.00 94.75 72 ASN A C 1
ATOM 607 O O . ASN A 1 72 ? 0.523 -1.489 12.812 1.00 94.75 72 ASN A O 1
ATOM 611 N N . VAL A 1 73 ? -1.406 -2.563 13.212 1.00 92.19 73 VAL A N 1
ATOM 612 C CA . VAL A 1 73 ? -2.215 -1.367 13.434 1.00 92.19 73 VAL A CA 1
ATOM 613 C C . VAL A 1 73 ? -2.337 -1.158 14.934 1.00 92.19 73 VAL A C 1
ATOM 615 O O . VAL A 1 73 ? -3.170 -1.787 15.591 1.00 92.19 73 VAL A O 1
ATOM 618 N N . ASP A 1 74 ? -1.483 -0.293 15.470 1.00 92.31 74 ASP A N 1
ATOM 619 C CA . ASP A 1 74 ? -1.559 0.139 16.862 1.00 92.31 74 ASP A CA 1
ATOM 620 C C . ASP A 1 74 ? -2.794 1.022 17.127 1.00 92.31 74 ASP A C 1
ATOM 622 O O . ASP A 1 74 ? -3.609 1.309 16.244 1.00 92.31 74 ASP A O 1
ATOM 626 N N . ASN A 1 75 ? -2.961 1.442 18.381 1.00 89.69 75 ASN A N 1
ATOM 627 C CA . ASN A 1 75 ? -4.111 2.241 18.793 1.00 89.69 75 ASN A CA 1
ATOM 628 C C . ASN A 1 75 ? -4.139 3.639 18.156 1.00 89.69 75 ASN A C 1
ATOM 630 O O . ASN A 1 75 ? -5.227 4.186 17.972 1.00 89.69 75 ASN A O 1
ATOM 634 N N . GLU A 1 76 ? -2.987 4.224 17.830 1.00 88.06 76 GLU A N 1
ATOM 635 C CA . GLU A 1 76 ? -2.906 5.546 17.211 1.00 88.06 76 GLU A CA 1
ATOM 636 C C . GLU A 1 76 ? -3.324 5.468 15.744 1.00 88.06 76 GLU A C 1
ATOM 638 O O . GLU A 1 76 ? -4.251 6.165 15.317 1.00 88.06 76 GLU A O 1
ATOM 643 N N . LEU A 1 77 ? -2.746 4.528 14.999 1.00 87.81 77 LEU A N 1
ATOM 644 C CA . LEU A 1 77 ? -3.103 4.282 13.614 1.00 87.81 77 LEU A CA 1
ATOM 645 C C . LEU A 1 77 ? -4.565 3.845 13.495 1.00 87.81 77 LEU A C 1
ATOM 647 O O . LEU A 1 77 ? -5.287 4.304 12.612 1.00 87.81 77 LEU A O 1
ATOM 651 N N . LYS A 1 78 ? -5.062 3.025 14.425 1.00 88.06 78 LYS A N 1
ATOM 652 C CA . LYS A 1 78 ? -6.472 2.613 14.462 1.00 88.06 78 LYS A CA 1
ATOM 653 C C . LYS A 1 78 ? -7.428 3.798 14.589 1.00 88.06 78 LYS A C 1
ATOM 655 O O . LYS A 1 78 ? -8.469 3.784 13.934 1.00 88.06 78 LYS A O 1
ATOM 660 N N . LYS A 1 79 ? -7.088 4.824 15.380 1.00 86.19 79 LYS A N 1
ATOM 661 C CA . LYS A 1 79 ? -7.890 6.059 15.481 1.00 86.19 79 LYS A CA 1
ATOM 662 C C . LYS A 1 79 ? -7.953 6.784 14.137 1.00 86.19 79 LYS A C 1
ATOM 664 O O . LYS A 1 79 ? -9.040 7.170 13.725 1.00 86.19 79 LYS A O 1
ATOM 669 N N . GLN A 1 80 ? -6.828 6.884 13.429 1.00 83.81 80 GLN A N 1
ATOM 670 C CA . GLN A 1 80 ? -6.752 7.520 12.105 1.00 83.81 80 GLN A CA 1
ATOM 671 C C . GLN A 1 80 ? -7.514 6.733 11.023 1.00 83.81 80 GLN A C 1
ATOM 673 O O . GLN A 1 80 ? -8.084 7.317 10.103 1.00 83.81 80 GLN A O 1
ATOM 678 N N . LEU A 1 81 ? -7.547 5.400 11.137 1.00 84.38 81 LEU A N 1
ATOM 679 C CA . LEU A 1 81 ? -8.223 4.499 10.197 1.00 84.38 81 LEU A CA 1
ATOM 680 C C . LEU A 1 81 ? -9.721 4.297 10.480 1.00 84.38 81 LEU A C 1
ATOM 682 O O . LEU A 1 81 ? -10.425 3.664 9.680 1.00 84.38 81 LEU A O 1
ATOM 686 N N . ASN A 1 82 ? -10.216 4.727 11.638 1.00 75.00 82 ASN A N 1
ATOM 687 C CA . ASN A 1 82 ? -11.604 4.529 12.038 1.00 75.00 82 ASN A CA 1
ATOM 688 C C . ASN A 1 82 ? -12.512 5.591 11.408 1.00 75.00 82 ASN A C 1
ATOM 690 O O . ASN A 1 82 ? -12.302 6.784 11.569 1.00 75.00 82 ASN A O 1
ATOM 694 N N . GLY A 1 83 ? -13.546 5.137 10.694 1.00 66.00 83 GLY A N 1
ATOM 695 C CA . GLY A 1 83 ? -14.597 6.004 10.150 1.00 66.00 83 GLY A CA 1
ATOM 696 C C . GLY A 1 83 ? -14.240 6.804 8.891 1.00 66.00 83 GLY A C 1
ATOM 697 O O . GLY A 1 83 ? -15.133 7.423 8.322 1.00 66.00 83 GLY A O 1
ATOM 698 N N . THR A 1 84 ? -12.992 6.777 8.412 1.00 70.00 84 THR A N 1
ATOM 699 C CA . THR A 1 84 ? -12.562 7.564 7.245 1.00 70.00 84 THR A CA 1
ATOM 700 C C . THR A 1 84 ? -12.254 6.668 6.038 1.00 70.00 84 THR A C 1
ATOM 702 O O . THR A 1 84 ? -11.437 5.747 6.093 1.00 70.00 84 THR A O 1
ATOM 705 N N . CYS A 1 85 ? -12.912 6.938 4.905 1.00 78.38 85 CYS A N 1
ATOM 706 C CA . CYS A 1 85 ? -12.547 6.348 3.607 1.00 78.38 85 CYS A CA 1
ATOM 707 C C . CYS A 1 85 ? -11.479 7.156 2.869 1.00 78.38 85 CYS A C 1
ATOM 709 O O . CYS A 1 85 ? -11.068 6.789 1.770 1.00 78.38 85 CYS A O 1
ATOM 711 N N . ASP A 1 86 ? -10.994 8.208 3.519 1.00 84.69 86 ASP A N 1
ATOM 712 C CA . ASP A 1 86 ? -9.998 9.131 3.000 1.00 84.69 86 ASP A CA 1
ATOM 713 C C . ASP A 1 86 ? -8.576 8.594 3.151 1.00 84.69 86 ASP A C 1
ATOM 715 O O . ASP A 1 86 ? -7.633 9.244 2.732 1.00 84.69 86 ASP A O 1
ATOM 719 N N . VAL A 1 87 ? -8.382 7.409 3.730 1.00 88.50 87 VAL A N 1
ATOM 720 C CA . VAL A 1 87 ? -7.050 6.816 3.848 1.00 88.50 87 VAL A CA 1
ATOM 721 C C . VAL A 1 87 ? -6.778 5.875 2.683 1.00 88.50 87 VAL A C 1
ATOM 723 O O . VAL A 1 87 ? -7.560 4.962 2.388 1.00 88.50 87 VAL A O 1
ATOM 726 N N . GLN A 1 88 ? -5.624 6.065 2.051 1.00 90.69 88 GLN A N 1
ATOM 727 C CA . GLN A 1 88 ? -5.162 5.272 0.924 1.00 90.69 88 GLN A CA 1
ATOM 728 C C . GLN A 1 88 ? -3.809 4.632 1.226 1.00 90.69 88 GLN A C 1
ATOM 730 O O . GLN A 1 88 ? -2.881 5.280 1.698 1.00 90.69 88 GLN A O 1
ATOM 735 N N . LEU A 1 89 ? -3.705 3.351 0.903 1.00 92.69 89 LEU A N 1
ATOM 736 C CA . LEU A 1 89 ? -2.484 2.567 0.960 1.00 92.69 89 LEU A CA 1
ATOM 737 C C . LEU A 1 89 ? -1.924 2.381 -0.452 1.00 92.69 89 LEU A C 1
ATOM 739 O O . LEU A 1 89 ? -2.674 1.959 -1.329 1.00 92.69 89 LEU A O 1
ATOM 743 N N . CYS A 1 90 ? -0.632 2.607 -0.660 1.00 93.50 90 CYS A N 1
ATOM 744 C CA . CYS A 1 90 ? 0.042 2.460 -1.948 1.00 93.50 90 CYS A CA 1
ATOM 745 C C . CYS A 1 90 ? 1.314 1.602 -1.847 1.00 93.50 90 CYS A C 1
ATOM 747 O O . CYS A 1 90 ? 1.964 1.566 -0.802 1.00 93.50 90 CYS A O 1
ATOM 749 N N . ILE A 1 91 ? 1.662 0.929 -2.949 1.00 94.62 91 ILE A N 1
ATOM 750 C CA . ILE A 1 91 ? 2.932 0.208 -3.135 1.00 94.62 91 ILE A CA 1
ATOM 751 C C . ILE A 1 91 ? 3.671 0.758 -4.358 1.00 94.62 91 ILE A C 1
ATOM 753 O O . ILE A 1 91 ? 3.159 0.708 -5.474 1.00 94.62 91 ILE A O 1
ATOM 757 N N . LEU A 1 92 ? 4.873 1.286 -4.169 1.00 93.12 92 LEU A N 1
ATOM 758 C CA . LEU A 1 92 ? 5.629 1.996 -5.204 1.00 93.12 92 LEU A CA 1
ATOM 759 C C . LEU A 1 92 ? 7.035 1.426 -5.310 1.00 93.12 92 LEU A C 1
ATOM 761 O O . LEU A 1 92 ? 7.583 0.940 -4.324 1.00 93.12 92 LEU A O 1
ATOM 765 N N . GLY A 1 93 ? 7.611 1.446 -6.510 1.00 90.00 93 GLY A N 1
ATOM 766 C CA . GLY A 1 93 ? 9.016 1.083 -6.694 1.00 90.00 93 GLY A CA 1
ATOM 767 C C . GLY A 1 93 ? 9.900 2.266 -6.360 1.00 90.00 93 GLY A C 1
ATOM 768 O O . GLY A 1 93 ? 9.553 3.392 -6.711 1.00 90.00 93 GLY A O 1
ATOM 769 N N . SER A 1 94 ? 11.035 2.028 -5.719 1.00 89.19 94 SER A N 1
ATOM 770 C CA . SER A 1 94 ? 12.169 2.938 -5.816 1.00 89.19 94 SER A CA 1
ATOM 771 C C . SER A 1 94 ? 13.055 2.545 -6.999 1.00 89.19 94 SER A C 1
ATOM 773 O O . SER A 1 94 ? 12.946 1.445 -7.547 1.00 89.19 94 SER A O 1
ATOM 775 N N . THR A 1 95 ? 13.899 3.466 -7.436 1.00 86.94 95 THR A N 1
ATOM 776 C CA . THR A 1 95 ? 14.988 3.206 -8.384 1.00 86.94 95 THR A CA 1
ATOM 777 C C . THR A 1 95 ? 16.267 2.849 -7.628 1.00 86.94 95 THR A C 1
ATOM 779 O O . THR A 1 95 ? 16.356 3.040 -6.410 1.00 86.94 95 THR A O 1
ATOM 782 N N . SER A 1 96 ? 17.292 2.393 -8.345 1.00 83.75 96 SER A N 1
ATOM 783 C CA . SER A 1 96 ? 18.646 2.195 -7.805 1.00 83.75 96 SER A CA 1
ATOM 784 C C . SER A 1 96 ? 19.245 3.441 -7.133 1.00 83.75 96 SER A C 1
ATOM 786 O O . SER A 1 96 ? 20.096 3.319 -6.255 1.00 83.75 96 SER A O 1
ATOM 788 N N . GLN A 1 97 ? 18.765 4.637 -7.486 1.00 86.00 97 GLN A N 1
ATOM 789 C CA . GLN A 1 97 ? 19.172 5.922 -6.904 1.00 86.00 97 GLN A CA 1
ATOM 790 C C . GLN A 1 97 ? 18.258 6.378 -5.754 1.00 86.00 97 GLN A C 1
ATOM 792 O O . GLN A 1 97 ? 18.269 7.547 -5.379 1.00 86.00 97 GLN A O 1
ATOM 797 N N . GLN A 1 98 ? 17.436 5.475 -5.208 1.00 80.94 98 GLN A N 1
ATOM 798 C CA . GLN A 1 98 ? 16.502 5.730 -4.103 1.00 80.94 98 GLN A CA 1
ATOM 799 C C . GLN A 1 98 ? 15.394 6.753 -4.414 1.00 80.94 98 GLN A C 1
ATOM 801 O O . GLN A 1 98 ? 14.693 7.203 -3.508 1.00 80.94 98 GLN A O 1
ATOM 806 N N . SER A 1 99 ? 15.163 7.089 -5.686 1.00 85.00 99 SER A N 1
ATOM 807 C CA . SER A 1 99 ? 14.020 7.919 -6.075 1.00 85.00 99 SER A CA 1
ATOM 808 C C . SER A 1 99 ? 12.749 7.078 -6.185 1.00 85.00 99 SER A C 1
ATOM 810 O O . SER A 1 99 ? 12.770 5.967 -6.716 1.00 85.00 99 SER A O 1
ATOM 812 N N . ILE A 1 100 ? 11.624 7.594 -5.684 1.00 83.38 100 ILE A N 1
ATOM 813 C CA . ILE A 1 100 ? 10.324 6.924 -5.801 1.00 83.38 100 ILE A CA 1
ATOM 814 C C . ILE A 1 100 ? 9.798 7.082 -7.229 1.00 83.38 100 ILE A C 1
ATOM 816 O O . ILE A 1 100 ? 9.725 8.190 -7.761 1.00 83.38 100 ILE A O 1
ATOM 820 N N . ARG A 1 101 ? 9.427 5.962 -7.853 1.00 82.88 101 ARG A N 1
ATOM 821 C CA . ARG A 1 101 ? 8.878 5.912 -9.212 1.00 82.88 101 ARG A CA 1
ATOM 822 C C . ARG A 1 101 ? 7.455 6.474 -9.260 1.00 82.88 101 ARG A C 1
ATOM 824 O O . ARG A 1 101 ? 6.778 6.630 -8.244 1.00 82.88 101 ARG A O 1
ATOM 831 N N . SER A 1 102 ? 6.999 6.782 -10.472 1.00 77.19 102 SER A N 1
ATOM 832 C CA . SER A 1 102 ? 5.697 7.402 -10.725 1.00 77.19 102 SER A CA 1
ATOM 833 C C . SER A 1 102 ? 4.530 6.616 -10.121 1.00 77.19 102 SER A C 1
ATOM 835 O O . SER A 1 102 ? 4.472 5.389 -10.179 1.00 77.19 102 SER A O 1
ATOM 837 N N . PHE A 1 103 ? 3.562 7.356 -9.580 1.00 74.38 103 PHE A N 1
ATOM 838 C CA . PHE A 1 103 ? 2.346 6.801 -8.998 1.00 74.38 103 PHE A CA 1
ATOM 839 C C . PHE A 1 103 ? 1.360 6.359 -10.080 1.00 74.38 103 PHE A C 1
ATOM 841 O O . PHE A 1 103 ? 0.907 7.177 -10.879 1.00 74.38 103 PHE A O 1
ATOM 848 N N . TYR A 1 104 ? 0.917 5.105 -10.017 1.00 80.81 104 TYR A N 1
ATOM 849 C CA . TYR A 1 104 ? -0.259 4.644 -10.752 1.00 80.81 104 TYR A CA 1
ATOM 850 C C . TYR A 1 104 ? -1.419 4.399 -9.783 1.00 80.81 104 TYR A C 1
ATOM 852 O O . TYR A 1 104 ? -1.254 3.757 -8.747 1.00 80.81 104 TYR A O 1
ATOM 860 N N . GLN A 1 105 ? -2.634 4.846 -10.122 1.00 81.81 105 GLN A N 1
ATOM 861 C CA . GLN A 1 105 ? -3.808 4.687 -9.245 1.00 81.81 105 GLN A CA 1
ATOM 862 C C . GLN A 1 105 ? -4.082 3.215 -8.880 1.00 81.81 105 GLN A C 1
ATOM 864 O O . GLN A 1 105 ? -4.527 2.907 -7.774 1.00 81.81 105 GLN A O 1
ATOM 869 N N . SER A 1 106 ? -3.769 2.287 -9.789 1.00 83.88 106 SER A N 1
ATOM 870 C CA . SER A 1 106 ? -3.905 0.838 -9.592 1.00 83.88 106 SER A CA 1
ATOM 871 C C . SER A 1 106 ? -2.976 0.264 -8.511 1.00 83.88 106 SER A C 1
ATOM 873 O O . SER A 1 106 ? -3.280 -0.793 -7.947 1.00 83.88 106 SER A O 1
ATOM 875 N N . GLN A 1 107 ? -1.891 0.971 -8.179 1.00 90.25 107 GLN A N 1
ATOM 876 C CA . GLN A 1 107 ? -0.953 0.644 -7.101 1.00 90.25 107 GLN A CA 1
ATOM 877 C C . GLN A 1 107 ? -1.428 1.119 -5.730 1.00 90.25 107 GLN A C 1
ATOM 879 O O . GLN A 1 107 ? -0.725 0.920 -4.740 1.00 90.25 107 GLN A O 1
ATOM 884 N N . CYS A 1 108 ? -2.632 1.688 -5.651 1.00 91.50 108 CYS A N 1
ATOM 885 C CA . CYS A 1 108 ? -3.220 2.155 -4.412 1.00 91.50 108 CYS A CA 1
ATOM 886 C C . CYS A 1 108 ? -4.576 1.489 -4.109 1.00 91.50 108 CYS A C 1
ATOM 888 O O . CYS A 1 108 ? -5.330 1.090 -5.003 1.00 91.50 108 CYS A O 1
ATOM 890 N N . LYS A 1 109 ? -4.911 1.363 -2.822 1.00 91.06 109 LYS A N 1
ATOM 891 C CA . LYS A 1 109 ? -6.191 0.852 -2.307 1.00 91.06 109 LYS A CA 1
ATOM 892 C C . LYS A 1 109 ? -6.685 1.714 -1.152 1.00 91.06 109 LYS A C 1
ATOM 894 O O . LYS A 1 109 ? -5.933 2.009 -0.232 1.00 91.06 109 LYS A O 1
ATOM 899 N N . GLY A 1 110 ? -7.962 2.091 -1.188 1.00 89.50 110 GLY A N 1
ATOM 900 C CA . GLY A 1 110 ? -8.608 2.791 -0.076 1.00 89.50 110 GLY A CA 1
ATOM 901 C C . GLY A 1 110 ? -8.876 1.843 1.093 1.00 89.50 110 GLY A C 1
ATOM 902 O O . GLY A 1 110 ? -9.301 0.705 0.879 1.00 89.50 110 GLY A O 1
ATOM 903 N N . ILE A 1 111 ? -8.679 2.296 2.327 1.00 86.25 111 ILE A N 1
ATOM 904 C CA . ILE A 1 111 ? -8.811 1.450 3.524 1.00 86.25 111 ILE A CA 1
ATOM 905 C C . ILE A 1 111 ? -10.225 0.881 3.708 1.00 86.25 111 ILE A C 1
ATOM 907 O O . ILE A 1 111 ? -10.363 -0.291 4.061 1.00 86.25 111 ILE A O 1
ATOM 911 N N . CYS A 1 112 ? -11.279 1.631 3.377 1.00 82.75 112 CYS A N 1
ATOM 912 C CA . CYS A 1 112 ? -12.656 1.117 3.414 1.00 82.75 112 CYS A CA 1
ATOM 913 C C . CYS A 1 112 ? -12.870 -0.098 2.497 1.00 82.75 112 CYS A C 1
ATOM 915 O O . CYS A 1 112 ? -13.599 -1.031 2.845 1.00 82.75 112 CYS A O 1
ATOM 917 N N . THR A 1 113 ? -12.175 -0.140 1.354 1.00 76.44 113 THR A N 1
ATOM 918 C CA . THR A 1 113 ? -12.235 -1.290 0.436 1.00 76.44 113 THR A CA 1
ATOM 919 C C . THR A 1 113 ? -11.526 -2.521 0.995 1.00 76.44 113 THR A C 1
ATOM 921 O O . THR A 1 113 ? -11.859 -3.642 0.615 1.00 76.44 113 THR A O 1
ATOM 924 N N . LEU A 1 114 ? -10.566 -2.333 1.908 1.00 80.06 114 LEU A N 1
ATOM 925 C CA . LEU A 1 114 ? -9.876 -3.431 2.585 1.00 80.06 114 LEU A CA 1
ATOM 926 C C . LEU A 1 114 ? -10.726 -4.009 3.720 1.00 80.06 114 LEU A C 1
ATOM 928 O O . LEU A 1 114 ? -10.765 -5.227 3.867 1.00 80.06 114 LEU A O 1
ATOM 932 N N . LYS A 1 115 ? -11.430 -3.152 4.477 1.00 73.81 115 LYS A N 1
ATOM 933 C CA . LYS A 1 115 ? -12.355 -3.561 5.551 1.00 73.81 115 LYS A CA 1
ATOM 934 C C . LYS A 1 115 ? -13.558 -4.342 5.009 1.00 73.81 115 LYS A C 1
ATOM 936 O O . LYS A 1 115 ? -13.915 -5.376 5.552 1.00 73.81 115 LYS A O 1
ATOM 941 N N . SER A 1 116 ? -14.125 -3.902 3.885 1.00 63.03 116 SER A N 1
ATOM 942 C CA . SER A 1 116 ? -15.324 -4.523 3.289 1.00 63.03 116 SER A CA 1
ATOM 943 C C . SER A 1 116 ? -15.087 -5.925 2.708 1.00 63.03 116 SER A C 1
ATOM 945 O O . SER A 1 116 ? -16.037 -6.628 2.384 1.00 63.03 116 SER A O 1
ATOM 947 N N . LYS A 1 117 ? -13.825 -6.356 2.556 1.00 58.88 117 LYS A N 1
ATOM 948 C CA . LYS A 1 117 ? -13.487 -7.709 2.086 1.00 58.88 117 LYS A CA 1
ATOM 949 C C . LYS A 1 117 ? -13.461 -8.756 3.200 1.00 58.88 117 LYS A C 1
ATOM 951 O O . LYS A 1 117 ? -13.305 -9.937 2.887 1.00 58.88 117 LYS A O 1
ATOM 956 N N . SER A 1 118 ? -13.631 -8.372 4.469 1.00 50.03 118 SER A N 1
ATOM 957 C CA . SER A 1 118 ? -13.911 -9.356 5.512 1.00 50.03 118 SER A CA 1
ATOM 958 C C . SER A 1 118 ? -15.370 -9.809 5.380 1.00 50.03 118 SER A C 1
ATOM 960 O O . SER A 1 118 ? -16.282 -9.044 5.672 1.00 50.03 118 SER A O 1
ATOM 962 N N . SER A 1 119 ? -15.538 -11.052 4.916 1.00 45.34 119 SER A N 1
ATOM 963 C CA . SER A 1 119 ? -16.771 -11.849 4.794 1.00 45.34 119 SER A CA 1
ATOM 964 C C . SER A 1 119 ? -17.837 -11.400 3.782 1.00 45.34 119 SER A C 1
ATOM 966 O O . SER A 1 119 ? -18.821 -10.763 4.130 1.00 45.34 119 SER A O 1
ATOM 968 N N . ALA A 1 120 ? -17.749 -11.956 2.574 1.00 40.75 120 ALA A N 1
ATOM 969 C CA . ALA A 1 120 ? -18.792 -12.892 2.159 1.00 40.75 120 ALA A CA 1
ATOM 970 C C . ALA A 1 120 ? -18.120 -14.270 2.001 1.00 40.75 120 ALA A C 1
ATOM 972 O O . ALA A 1 120 ? -17.068 -14.338 1.354 1.00 40.75 120 ALA A O 1
ATO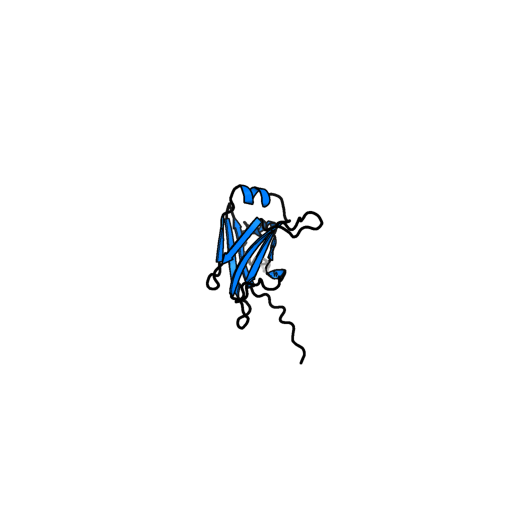M 973 N N . PRO A 1 121 ? -18.635 -15.362 2.598 1.00 41.91 121 PRO A N 1
ATOM 974 C CA . PRO A 1 121 ? -18.255 -16.689 2.138 1.00 41.91 121 PRO A CA 1
ATOM 975 C C . PRO A 1 121 ? -18.550 -16.760 0.637 1.00 41.91 121 PRO A C 1
ATOM 977 O O . PRO A 1 121 ? -19.567 -16.241 0.174 1.00 41.91 121 PRO A O 1
ATOM 980 N N . LEU A 1 122 ? -17.655 -17.385 -0.129 1.00 41.41 122 LEU A N 1
ATOM 981 C CA . LEU A 1 122 ? -17.998 -17.891 -1.452 1.00 41.41 122 LEU A CA 1
ATOM 982 C C . LEU A 1 122 ? -19.245 -18.767 -1.267 1.00 41.41 122 LEU A C 1
ATOM 984 O O . LEU A 1 122 ? -19.130 -19.910 -0.829 1.00 41.41 122 LEU A O 1
ATOM 988 N N . MET A 1 123 ? -20.435 -18.239 -1.568 1.00 36.91 123 MET A N 1
ATOM 989 C CA . MET A 1 123 ? -21.555 -19.103 -1.901 1.00 36.91 123 MET A CA 1
ATOM 990 C C . MET A 1 123 ? -21.127 -19.820 -3.173 1.00 36.91 123 MET A C 1
ATOM 992 O O . MET A 1 123 ? -21.168 -19.271 -4.274 1.00 36.91 123 MET A O 1
ATOM 996 N N . SER A 1 124 ? -20.637 -21.044 -2.979 1.00 41.09 124 SER A N 1
ATOM 997 C CA . SER A 1 124 ? -20.688 -22.086 -3.986 1.00 41.09 124 SER A CA 1
ATOM 998 C C . SER A 1 124 ? -22.079 -22.026 -4.599 1.00 41.09 124 SER A C 1
ATOM 1000 O O . SER A 1 124 ? -23.087 -22.160 -3.901 1.00 41.09 124 SER A O 1
ATOM 1002 N N . ARG A 1 125 ? -22.136 -21.710 -5.890 1.00 40.41 125 ARG A N 1
ATOM 1003 C CA . ARG A 1 125 ? -23.374 -21.682 -6.652 1.00 40.41 125 ARG A CA 1
ATOM 1004 C C . ARG A 1 125 ? -23.840 -23.134 -6.742 1.00 40.41 125 ARG A C 1
ATOM 1006 O O . ARG A 1 125 ? -23.385 -23.864 -7.616 1.00 40.41 125 ARG A O 1
ATOM 1013 N N . ASN A 1 126 ? -24.672 -23.561 -5.791 1.00 42.41 126 ASN A N 1
ATOM 1014 C CA . ASN A 1 126 ? -25.368 -24.840 -5.845 1.00 42.41 126 ASN A CA 1
ATOM 1015 C C . ASN A 1 126 ? -26.106 -24.908 -7.186 1.00 42.41 126 ASN A C 1
ATOM 1017 O O . ASN A 1 126 ? -27.109 -24.224 -7.387 1.00 42.41 126 ASN A O 1
ATOM 1021 N N . ASN A 1 127 ? -25.603 -25.727 -8.108 1.00 43.72 127 ASN A N 1
ATOM 1022 C CA . ASN A 1 127 ? -26.370 -26.186 -9.256 1.00 43.72 127 ASN A CA 1
ATOM 1023 C C . ASN A 1 127 ? -27.431 -27.156 -8.720 1.00 43.72 127 ASN A C 1
ATOM 1025 O O . ASN A 1 127 ? -27.244 -28.370 -8.728 1.00 43.72 127 ASN A O 1
ATOM 1029 N N . HIS A 1 128 ? -28.548 -26.623 -8.229 1.00 42.38 128 HIS A N 1
ATOM 1030 C CA . HIS A 1 128 ? -29.773 -27.405 -8.151 1.00 42.38 128 HIS A CA 1
ATOM 1031 C C . HIS A 1 128 ? -30.290 -27.562 -9.581 1.00 42.38 128 HIS A C 1
ATOM 1033 O O . HIS A 1 128 ? -30.983 -26.699 -10.112 1.00 42.38 12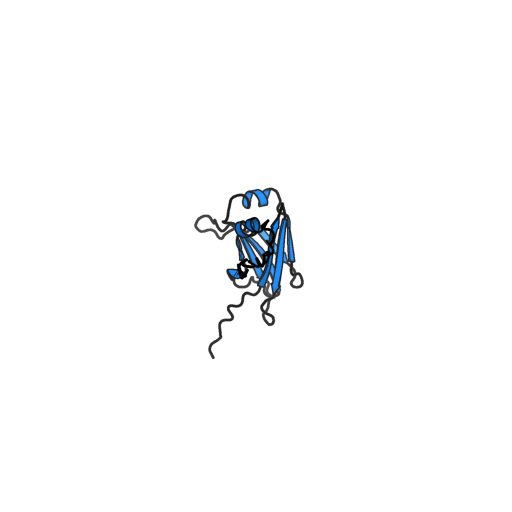8 HIS A O 1
ATOM 1039 N N . VAL A 1 129 ? -29.896 -28.660 -10.224 1.00 45.59 129 VAL A N 1
ATOM 1040 C CA . VAL A 1 129 ? -30.596 -29.173 -11.400 1.00 45.59 129 VAL A CA 1
ATOM 1041 C C . VAL A 1 129 ? -31.942 -29.686 -10.892 1.00 45.59 129 VAL A C 1
ATOM 1043 O O . VAL A 1 129 ? -32.039 -30.793 -10.370 1.00 45.59 129 VAL A O 1
ATOM 1046 N N . ILE A 1 130 ? -32.972 -28.845 -10.963 1.00 48.50 130 ILE A N 1
ATOM 1047 C CA . ILE A 1 130 ? -34.352 -29.261 -10.717 1.00 48.50 130 ILE A CA 1
ATOM 1048 C C . ILE A 1 130 ? -34.816 -29.970 -11.991 1.00 48.50 130 ILE A C 1
ATOM 1050 O O . ILE A 1 130 ? -35.176 -29.324 -12.973 1.00 48.50 130 ILE A O 1
ATOM 1054 N N . ILE A 1 131 ? -34.762 -31.303 -11.997 1.00 47.03 131 ILE A N 1
ATOM 1055 C CA . ILE A 1 131 ? -35.417 -32.111 -13.029 1.00 47.03 131 ILE A CA 1
ATOM 1056 C C . ILE A 1 131 ? -36.901 -32.160 -12.666 1.00 47.03 131 ILE A C 1
ATOM 1058 O O . ILE A 1 131 ? -37.313 -32.907 -11.781 1.00 47.03 131 ILE A O 1
ATOM 1062 N N . ILE A 1 132 ? -37.704 -31.338 -13.337 1.00 48.31 132 ILE A N 1
ATOM 1063 C CA . ILE A 1 132 ? -39.160 -31.478 -13.333 1.00 48.31 132 ILE A CA 1
ATOM 1064 C C . ILE A 1 132 ? -39.475 -32.655 -14.258 1.00 48.31 132 ILE A C 1
ATOM 1066 O O . ILE A 1 132 ? -39.494 -32.502 -15.477 1.00 48.31 132 ILE A O 1
ATOM 1070 N N . VAL A 1 133 ? -39.683 -33.845 -13.690 1.00 49.03 133 VAL A N 1
ATO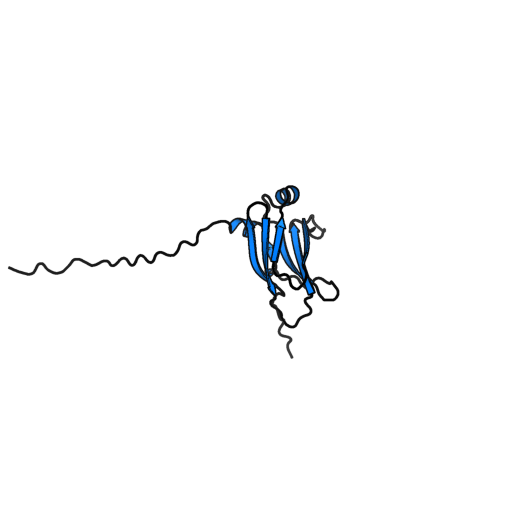M 1071 C CA . VAL A 1 133 ? -40.305 -34.948 -14.430 1.00 49.03 133 VAL A CA 1
ATOM 1072 C C . VAL A 1 133 ? -41.803 -34.679 -14.426 1.00 49.03 133 VAL A C 1
ATOM 1074 O O . VAL A 1 133 ? -42.489 -34.878 -13.426 1.00 49.03 133 VAL A O 1
ATOM 1077 N N . SER A 1 134 ? -42.299 -34.155 -15.541 1.00 50.56 134 SER A N 1
ATOM 1078 C CA . SER A 1 134 ? -43.722 -34.003 -15.809 1.00 50.56 134 SER A CA 1
ATOM 1079 C C . SER A 1 134 ? -44.397 -35.376 -15.821 1.00 50.56 134 SER A C 1
ATOM 1081 O O . SER A 1 134 ? -44.208 -36.166 -16.744 1.00 50.56 134 SER A O 1
ATOM 1083 N N . LEU A 1 135 ? -45.204 -35.636 -14.790 1.00 51.34 135 LEU A N 1
ATOM 1084 C CA . LEU A 1 135 ? -46.304 -36.594 -14.831 1.00 51.34 135 LEU A CA 1
ATOM 1085 C C . LEU A 1 135 ? -47.236 -36.180 -15.966 1.00 51.34 135 LEU A C 1
ATOM 1087 O O . LEU A 1 135 ? -47.894 -35.155 -15.844 1.00 51.34 135 LEU A O 1
ATOM 1091 N N . LEU A 1 136 ? -47.260 -36.954 -17.048 1.00 50.81 136 LEU A N 1
ATOM 1092 C CA . LEU A 1 136 ? -48.406 -37.138 -17.939 1.00 50.81 136 LEU A CA 1
ATOM 1093 C C . LEU A 1 136 ? -48.048 -38.246 -18.934 1.00 50.81 136 LEU A C 1
ATOM 1095 O O . LEU A 1 136 ? -47.539 -38.025 -20.029 1.00 50.81 136 LEU A O 1
ATOM 1099 N N . SER A 1 137 ? -48.319 -39.477 -18.525 1.00 47.91 137 SER A N 1
ATOM 1100 C CA . SER A 1 137 ? -48.532 -40.582 -19.449 1.00 47.91 137 SER A CA 1
ATOM 1101 C C . SER A 1 137 ? -49.731 -41.375 -18.941 1.00 47.91 137 SER A C 1
ATOM 1103 O O . SER A 1 137 ? -49.563 -42.294 -18.155 1.00 47.91 137 SER A O 1
ATOM 1105 N N . LEU A 1 138 ? -50.921 -40.919 -19.361 1.00 47.28 138 LEU A N 1
ATOM 1106 C CA . LEU A 1 138 ? -52.009 -41.754 -19.894 1.00 47.28 138 LEU A CA 1
ATOM 1107 C C . LEU A 1 138 ? -52.531 -42.827 -18.903 1.00 47.28 138 LEU A C 1
ATOM 1109 O O . LEU A 1 138 ? -51.875 -43.824 -18.658 1.00 47.28 138 LEU A O 1
ATOM 1113 N N . TYR A 1 139 ? -53.725 -42.750 -18.310 1.00 51.47 139 TYR A N 1
ATOM 1114 C CA . TYR A 1 139 ? -55.018 -42.397 -18.917 1.00 51.47 139 TYR A CA 1
ATOM 1115 C C . TYR A 1 139 ? -55.209 -42.949 -20.341 1.00 51.47 139 TYR A C 1
ATOM 1117 O O . TYR A 1 139 ? -55.719 -42.259 -21.206 1.00 51.47 139 TYR A O 1
ATOM 1125 N N . TYR A 1 140 ? -54.774 -44.187 -20.573 1.00 47.06 140 TYR A N 1
ATOM 1126 C CA . TYR A 1 140 ? -55.182 -45.097 -21.656 1.00 47.06 140 TYR A CA 1
ATOM 1127 C C . TYR A 1 140 ? -55.028 -46.506 -21.052 1.00 47.06 140 TYR A C 1
ATOM 1129 O O . TYR A 1 140 ? -53.969 -46.790 -20.511 1.00 47.06 140 TYR A O 1
ATOM 1137 N N . ASN A 1 141 ? -55.954 -47.456 -21.071 1.00 41.62 141 ASN A N 1
ATOM 1138 C CA . ASN A 1 141 ? -57.293 -47.591 -21.628 1.00 41.62 141 ASN A CA 1
ATOM 1139 C C . ASN A 1 141 ? -57.845 -48.913 -21.042 1.00 41.62 141 ASN A C 1
ATOM 1141 O O . ASN A 1 141 ? -57.068 -49.860 -20.967 1.00 41.62 141 ASN A O 1
ATOM 1145 N N . VAL A 1 142 ? -59.148 -48.945 -20.729 1.00 42.09 142 VAL A N 1
ATOM 1146 C CA . VAL A 1 142 ? -60.056 -50.121 -20.655 1.00 42.09 142 VAL A CA 1
ATOM 1147 C C . VAL A 1 142 ? -59.683 -51.281 -19.724 1.00 42.09 142 VAL A C 1
ATOM 1149 O O . VAL A 1 142 ? -58.759 -52.058 -20.038 1.00 42.09 142 VAL A O 1
#